Protein AF-A0A3D2H145-F1 (afdb_monomer_lite)

Secondary structure (DSSP, 8-state):
-----HHHHHHHHHHHHHHHTS-HHHHHHHHHHHHHHTTEEEESS-TTSPPPTT-PEEEESSHHHHHHH-SSS--EEEEHHHHHHHHHH-TTPEEEES--SS--EEEEHHHHHHHHHHHHHHH-

Foldseek 3Di:
DDPDDPVVVVVVVVVVVVLLPDDQVVLLLVQLLLCLVVQKKKWQDDLVDDADPQHAIEIHSDPVLCCQQPVPGDMDMDGNVSLLVVLVVQQQHWYFYRDNNPDTDTDGSVVSSVSNVVSNVVVD

Sequence (124 aa):
MSKQNPKEQSAYNNKFDGLMNAAPHKRYKSFAVTVADWESVWLDCDPNQPLPDEGVISVWPEEMFAAAVCTDKPFFKMDVRDFCDLLEAHPDATIRVFPNGKNWTDTAAEDLLEDVLEELDRVE

pLDDT: mean 88.23, std 11.45, range [34.78, 97.31]

Radius of gyration: 14.56 Å; chains: 1; bounding box: 29×33×45 Å

Structure (mmCIF, N/CA/C/O backbone):
data_AF-A0A3D2H145-F1
#
_entry.id   AF-A0A3D2H145-F1
#
loop_
_atom_site.group_PDB
_atom_site.id
_atom_site.type_symbol
_atom_site.label_atom_id
_atom_site.label_alt_id
_atom_site.label_comp_id
_atom_site.label_asym_id
_atom_site.label_entity_id
_atom_site.label_seq_id
_atom_site.pdbx_PDB_ins_code
_atom_site.Cartn_x
_atom_site.Cartn_y
_atom_site.Cartn_z
_atom_site.occupancy
_atom_site.B_iso_or_equiv
_atom_site.auth_seq_id
_atom_site.auth_comp_id
_atom_site.auth_asym_id
_atom_site.auth_atom_id
_atom_site.pdbx_PDB_model_num
ATOM 1 N N . MET A 1 1 ? -11.912 -15.959 -25.821 1.00 34.78 1 MET A N 1
ATOM 2 C CA . MET A 1 1 ? -10.526 -15.471 -25.659 1.00 34.78 1 MET A CA 1
ATOM 3 C C . MET A 1 1 ? -10.381 -14.204 -26.485 1.00 34.78 1 MET A C 1
ATOM 5 O O . MET A 1 1 ? -10.225 -14.290 -27.699 1.00 34.78 1 MET A O 1
ATOM 9 N N . SER A 1 2 ? -10.552 -13.041 -25.858 1.00 45.97 2 SER A N 1
ATOM 10 C CA . SER A 1 2 ? -10.351 -11.750 -26.521 1.00 45.97 2 SER A CA 1
ATOM 11 C C . SER A 1 2 ? -8.872 -11.615 -26.870 1.00 45.97 2 SER A C 1
ATOM 13 O O . SER A 1 2 ? -8.021 -11.700 -25.990 1.00 45.97 2 SER A O 1
ATOM 15 N N . LYS A 1 3 ? -8.555 -11.473 -28.159 1.00 51.50 3 LYS A N 1
ATOM 16 C CA . LYS A 1 3 ? -7.196 -11.168 -28.611 1.00 51.50 3 LYS A CA 1
ATOM 17 C C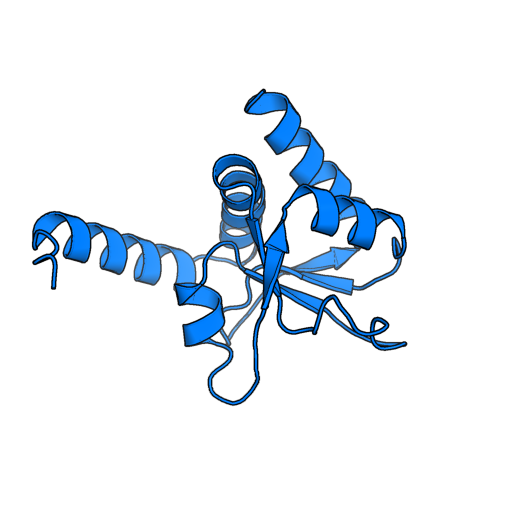 . LYS A 1 3 ? -6.897 -9.730 -28.174 1.00 51.50 3 LYS A C 1
ATOM 19 O O . LYS A 1 3 ? -7.412 -8.809 -28.798 1.00 51.50 3 LYS A O 1
ATOM 24 N N . GLN A 1 4 ? -6.154 -9.540 -27.082 1.00 57.59 4 GLN A N 1
ATOM 25 C CA . GLN A 1 4 ? -5.676 -8.212 -26.677 1.00 57.59 4 GLN A CA 1
ATOM 26 C C . GLN A 1 4 ? -4.850 -7.604 -27.820 1.00 57.59 4 GLN A C 1
ATOM 28 O O . GLN A 1 4 ? -4.082 -8.315 -28.478 1.00 57.59 4 GLN A O 1
ATOM 33 N N . ASN A 1 5 ? -5.034 -6.311 -28.113 1.00 71.00 5 ASN A N 1
ATOM 34 C CA . ASN A 1 5 ? -4.300 -5.683 -29.207 1.00 71.00 5 ASN A CA 1
ATOM 35 C C . ASN A 1 5 ? -2.800 -5.619 -28.859 1.00 71.00 5 ASN A C 1
ATOM 37 O O . ASN A 1 5 ? -2.444 -5.197 -27.757 1.00 71.00 5 ASN A O 1
ATOM 41 N N . PRO A 1 6 ? -1.890 -5.927 -29.803 1.00 70.62 6 PRO A N 1
ATOM 42 C CA . PRO A 1 6 ? -0.444 -5.936 -29.549 1.00 70.62 6 PRO A CA 1
ATOM 43 C C . PRO A 1 6 ? 0.119 -4.615 -29.002 1.00 70.62 6 PRO A C 1
ATOM 45 O O . PRO A 1 6 ? 1.099 -4.609 -28.261 1.00 70.62 6 PRO A O 1
ATOM 48 N N . LYS A 1 7 ? -0.503 -3.481 -29.356 1.00 69.06 7 LYS A N 1
ATOM 49 C CA . LYS A 1 7 ? -0.097 -2.151 -28.880 1.00 69.06 7 LYS A CA 1
ATOM 50 C C . LYS A 1 7 ? -0.419 -1.946 -27.400 1.00 69.06 7 LYS A C 1
ATOM 52 O O . LYS A 1 7 ? 0.438 -1.453 -26.673 1.00 69.06 7 LYS A O 1
ATOM 57 N N . GLU A 1 8 ? -1.603 -2.371 -26.962 1.00 68.94 8 GLU A N 1
ATOM 58 C CA . GLU A 1 8 ? -2.041 -2.292 -25.561 1.00 68.94 8 GLU A CA 1
ATOM 59 C C . GLU A 1 8 ? -1.158 -3.176 -24.677 1.00 68.94 8 GLU A C 1
ATOM 61 O O . GLU A 1 8 ? -0.678 -2.728 -23.642 1.00 68.94 8 GLU A O 1
ATOM 66 N N . GLN A 1 9 ? -0.826 -4.381 -25.150 1.00 70.69 9 GLN A N 1
ATOM 67 C CA . GLN A 1 9 ? 0.087 -5.285 -24.450 1.00 70.69 9 GLN A CA 1
ATOM 68 C C . GLN A 1 9 ? 1.505 -4.704 -24.323 1.00 70.69 9 GLN A C 1
ATOM 70 O O . GLN A 1 9 ? 2.123 -4.805 -23.268 1.00 70.69 9 GLN A O 1
ATOM 75 N N . SER A 1 10 ? 2.022 -4.052 -25.373 1.00 72.81 10 SER A N 1
ATOM 76 C CA . SER A 1 10 ? 3.340 -3.402 -25.309 1.00 72.81 10 SER A CA 1
ATOM 77 C C . SER A 1 10 ? 3.369 -2.224 -24.331 1.00 72.81 10 SER A C 1
ATOM 79 O O . SER A 1 10 ? 4.331 -2.075 -23.583 1.00 72.81 10 SER A O 1
ATOM 81 N N . ALA A 1 11 ? 2.308 -1.411 -24.294 1.00 72.31 11 ALA A N 1
ATOM 82 C CA . ALA A 1 11 ? 2.196 -0.291 -23.366 1.00 72.31 11 ALA A CA 1
ATOM 83 C C . ALA A 1 11 ? 2.101 -0.784 -21.916 1.00 72.31 11 ALA A C 1
ATOM 85 O O . ALA A 1 11 ? 2.756 -0.230 -21.035 1.00 72.31 11 ALA A O 1
ATOM 86 N N . TYR A 1 12 ? 1.352 -1.865 -21.697 1.00 74.88 12 TYR A N 1
ATOM 87 C CA . TYR A 1 12 ? 1.219 -2.527 -20.405 1.00 74.88 12 TYR A CA 1
ATOM 88 C C . TYR A 1 12 ? 2.559 -3.082 -19.900 1.00 74.88 12 TYR A C 1
ATOM 90 O O . TYR A 1 12 ? 2.963 -2.791 -18.776 1.00 74.88 12 TYR A O 1
ATOM 98 N N . ASN A 1 13 ? 3.314 -3.773 -20.760 1.00 78.56 13 ASN A N 1
ATOM 99 C CA . ASN A 1 13 ? 4.647 -4.278 -20.418 1.00 78.56 13 ASN A CA 1
ATOM 100 C C . ASN A 1 13 ? 5.643 -3.139 -20.137 1.00 78.56 13 ASN A C 1
ATOM 102 O O . ASN A 1 13 ? 6.387 -3.196 -19.163 1.00 78.56 13 ASN A O 1
ATOM 106 N N . ASN A 1 14 ? 5.615 -2.064 -20.932 1.00 85.06 14 ASN A N 1
ATOM 107 C CA . ASN A 1 14 ? 6.478 -0.901 -20.713 1.00 85.06 14 ASN A CA 1
ATOM 108 C C . ASN A 1 14 ? 6.165 -0.186 -19.388 1.00 85.06 14 ASN A C 1
ATOM 110 O O . ASN A 1 14 ? 7.086 0.257 -18.701 1.00 85.06 14 ASN A O 1
ATOM 114 N N . LYS A 1 15 ? 4.879 -0.070 -19.016 1.00 84.50 15 LYS A N 1
ATOM 115 C CA . LYS A 1 15 ? 4.459 0.476 -17.715 1.00 84.50 15 LYS A CA 1
ATOM 116 C C . LYS A 1 15 ? 4.975 -0.401 -16.579 1.00 84.50 15 LYS A C 1
ATOM 118 O O . LYS A 1 15 ? 5.549 0.127 -15.627 1.00 84.50 15 LYS A O 1
ATOM 123 N N . PHE A 1 16 ? 4.803 -1.716 -16.697 1.00 88.06 16 PHE A N 1
ATOM 124 C CA . PHE A 1 16 ? 5.271 -2.667 -15.697 1.00 88.06 16 PHE A CA 1
ATOM 125 C C . PHE A 1 16 ? 6.778 -2.553 -15.468 1.00 88.06 16 PHE A C 1
ATOM 127 O O . PHE A 1 16 ? 7.207 -2.299 -14.343 1.00 88.06 16 PHE A O 1
ATOM 134 N N . ASP A 1 17 ? 7.574 -2.648 -16.535 1.00 88.19 17 ASP A N 1
ATOM 135 C CA . ASP A 1 17 ? 9.031 -2.542 -16.449 1.00 88.19 17 ASP A CA 1
ATOM 136 C C . ASP A 1 17 ? 9.462 -1.175 -15.907 1.00 88.19 17 ASP A C 1
ATOM 138 O O . ASP A 1 17 ? 10.368 -1.085 -15.073 1.00 88.19 17 ASP A O 1
ATOM 142 N N . GLY A 1 18 ? 8.797 -0.102 -16.342 1.00 90.56 18 GLY A N 1
ATOM 143 C CA . GLY A 1 18 ? 9.068 1.256 -15.881 1.00 90.56 18 GLY A CA 1
ATOM 144 C C . GLY A 1 18 ? 8.854 1.422 -14.376 1.00 90.56 18 GLY A C 1
ATOM 145 O O . GLY A 1 18 ? 9.727 1.956 -13.690 1.00 90.56 18 GLY A O 1
ATOM 146 N N . LEU A 1 19 ? 7.725 0.937 -13.850 1.00 90.50 19 LEU A N 1
ATOM 147 C CA . LEU A 1 19 ? 7.394 1.050 -12.429 1.00 90.50 19 LEU A CA 1
ATOM 148 C C . LEU A 1 19 ? 8.209 0.085 -11.564 1.00 90.50 19 LEU A C 1
ATOM 150 O O . LEU A 1 19 ? 8.741 0.510 -10.540 1.00 90.50 19 LEU A O 1
ATOM 154 N N . MET A 1 20 ? 8.408 -1.165 -11.991 1.00 90.88 20 MET A N 1
ATOM 155 C CA . MET A 1 20 ? 9.207 -2.144 -11.240 1.00 90.88 20 MET A CA 1
ATOM 156 C C . MET A 1 20 ? 10.670 -1.720 -11.077 1.00 90.88 20 MET A C 1
ATOM 158 O O . MET A 1 20 ? 11.298 -2.053 -10.069 1.00 90.88 20 MET A O 1
ATOM 162 N N . ASN A 1 21 ? 11.211 -0.949 -12.024 1.00 92.62 21 ASN A N 1
ATOM 163 C CA . ASN A 1 21 ? 12.570 -0.408 -11.951 1.00 92.62 21 ASN A CA 1
ATOM 164 C C . ASN A 1 21 ? 12.644 1.012 -11.361 1.00 92.62 21 ASN A C 1
ATOM 166 O O . ASN A 1 21 ? 13.741 1.549 -11.186 1.00 92.62 21 ASN A O 1
ATOM 170 N N . ALA A 1 22 ? 11.510 1.637 -11.034 1.00 93.94 22 ALA A N 1
ATOM 171 C CA . ALA A 1 22 ? 11.494 2.972 -10.459 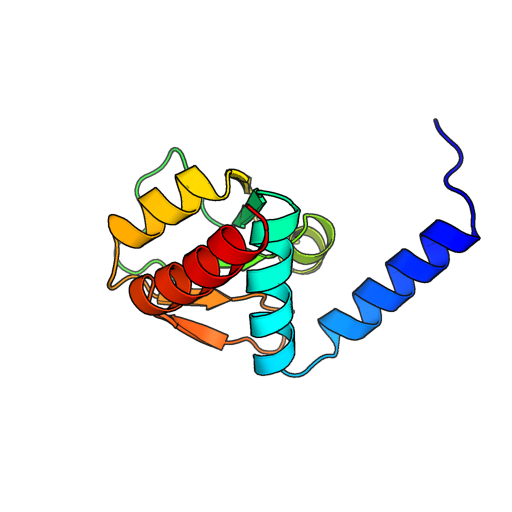1.00 93.94 22 ALA A CA 1
ATOM 172 C C . ALA A 1 22 ? 11.943 2.979 -8.986 1.00 93.94 22 ALA A C 1
ATOM 174 O O . ALA A 1 22 ? 11.771 2.021 -8.221 1.00 93.94 22 ALA A O 1
ATOM 175 N N . ALA A 1 23 ? 12.502 4.117 -8.567 1.00 94.44 23 ALA A N 1
ATOM 176 C CA . ALA A 1 23 ? 12.875 4.351 -7.176 1.00 94.44 23 ALA A CA 1
ATOM 177 C C . ALA A 1 23 ? 11.651 4.216 -6.238 1.00 94.44 23 ALA A C 1
ATOM 179 O O . ALA A 1 23 ? 10.549 4.585 -6.653 1.00 94.44 23 ALA A O 1
ATOM 180 N N . PRO A 1 24 ? 11.826 3.751 -4.983 1.00 94.31 24 PRO A N 1
ATOM 181 C CA . PRO A 1 24 ? 10.719 3.519 -4.046 1.00 94.31 24 PRO A CA 1
ATOM 182 C C . PRO A 1 24 ? 9.740 4.692 -3.917 1.00 94.31 24 PRO A C 1
ATOM 184 O O . PRO A 1 24 ? 8.546 4.509 -4.105 1.00 94.31 24 PRO A O 1
ATOM 187 N N . HIS A 1 25 ? 10.239 5.921 -3.755 1.00 92.88 25 HIS A N 1
ATOM 188 C CA . HIS A 1 25 ? 9.393 7.119 -3.657 1.00 92.88 25 HIS A CA 1
ATOM 189 C C . HIS A 1 25 ? 8.526 7.382 -4.905 1.00 92.88 25 HIS A C 1
ATOM 191 O O . HIS A 1 25 ? 7.448 7.956 -4.796 1.00 92.88 25 HIS A O 1
ATOM 197 N N . LYS A 1 26 ? 8.977 6.987 -6.106 1.00 94.56 26 LYS A N 1
ATOM 198 C CA . LYS A 1 26 ? 8.172 7.126 -7.332 1.00 94.56 26 LYS A CA 1
ATOM 199 C C . LYS A 1 26 ? 7.072 6.076 -7.386 1.00 94.56 26 LYS A C 1
ATOM 201 O O . LYS A 1 26 ? 5.961 6.395 -7.792 1.00 94.56 26 LYS A O 1
ATOM 206 N N . ARG A 1 27 ? 7.385 4.844 -6.974 1.00 95.31 27 ARG A N 1
ATOM 207 C CA . ARG A 1 27 ? 6.391 3.774 -6.844 1.00 95.31 27 ARG A CA 1
ATOM 208 C C . ARG A 1 27 ? 5.349 4.114 -5.791 1.00 95.31 27 ARG A C 1
ATOM 210 O O . ARG A 1 27 ? 4.179 3.955 -6.081 1.00 95.31 27 ARG A O 1
ATOM 217 N N . TYR A 1 28 ? 5.757 4.661 -4.650 1.00 96.19 28 TYR A N 1
ATOM 218 C CA . TYR A 1 28 ? 4.846 5.148 -3.614 1.00 96.19 28 TYR A CA 1
ATOM 219 C C . TYR A 1 28 ? 3.824 6.149 -4.172 1.00 96.19 28 TYR A C 1
ATOM 221 O O . TYR A 1 28 ? 2.625 5.927 -4.088 1.00 96.19 28 TYR A O 1
ATOM 229 N N . LYS A 1 29 ? 4.289 7.205 -4.853 1.00 94.25 29 LYS A N 1
ATOM 230 C CA . LYS A 1 29 ? 3.383 8.183 -5.479 1.00 94.25 29 LYS A CA 1
ATOM 231 C C . LYS A 1 29 ? 2.484 7.554 -6.539 1.00 94.25 29 LYS A C 1
ATOM 233 O O . LYS A 1 29 ? 1.303 7.858 -6.610 1.00 94.25 29 LYS A O 1
ATOM 238 N N . SER A 1 30 ? 3.045 6.665 -7.362 1.00 94.75 30 SER A N 1
ATOM 239 C CA . SER A 1 30 ? 2.258 5.922 -8.347 1.00 94.75 30 SER A CA 1
ATOM 240 C C . SER A 1 30 ? 1.205 5.043 -7.682 1.00 94.75 30 SER A C 1
ATOM 242 O O . SER A 1 30 ? 0.145 4.868 -8.266 1.00 94.75 30 SER A O 1
ATOM 244 N N . PHE A 1 31 ? 1.497 4.476 -6.512 1.00 96.44 31 PHE A N 1
ATOM 245 C CA . PHE A 1 31 ? 0.567 3.653 -5.757 1.00 96.44 31 PHE A CA 1
ATOM 246 C C . PHE A 1 31 ? -0.642 4.477 -5.322 1.00 96.44 31 PHE A C 1
ATOM 248 O O . PHE A 1 31 ? -1.731 4.135 -5.761 1.00 96.44 31 PHE A O 1
ATOM 255 N N . ALA A 1 32 ? -0.444 5.57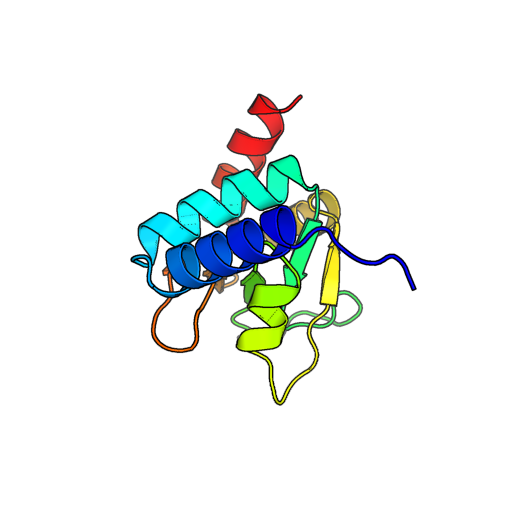1 -4.574 1.00 94.75 32 ALA A N 1
ATOM 256 C CA . ALA A 1 32 ? -1.538 6.390 -4.032 1.00 94.75 32 ALA A CA 1
ATOM 257 C C . ALA A 1 32 ? -2.514 6.858 -5.126 1.00 94.75 32 ALA A C 1
ATOM 259 O O . ALA A 1 32 ? -3.712 6.617 -5.036 1.00 94.75 32 ALA A O 1
ATOM 260 N N . VAL A 1 33 ? -1.979 7.395 -6.229 1.00 94.50 33 VAL A N 1
ATOM 261 C CA . VAL A 1 33 ? -2.789 7.818 -7.385 1.00 94.50 33 VAL A CA 1
ATOM 262 C C . VAL A 1 33 ? -3.542 6.640 -8.009 1.00 94.50 33 VAL A C 1
ATOM 264 O O . VAL A 1 33 ? -4.725 6.738 -8.310 1.00 94.50 33 VAL A O 1
ATOM 267 N N . THR A 1 34 ? -2.871 5.500 -8.204 1.00 94.25 34 THR A N 1
ATOM 268 C CA . THR A 1 34 ? -3.495 4.356 -8.887 1.00 94.25 34 THR A CA 1
ATOM 269 C C . THR A 1 34 ? -4.569 3.702 -8.016 1.00 94.25 34 THR A C 1
ATOM 271 O O . THR A 1 34 ? -5.612 3.332 -8.535 1.00 94.25 34 THR A O 1
ATOM 274 N N . VAL A 1 35 ? -4.369 3.547 -6.706 1.00 94.69 35 VAL A N 1
ATOM 275 C CA . VAL A 1 35 ? -5.406 2.926 -5.860 1.00 94.69 35 VAL A CA 1
ATOM 276 C C . VAL A 1 35 ? -6.651 3.801 -5.740 1.00 94.69 35 VAL A C 1
ATOM 278 O O . VAL A 1 35 ? -7.747 3.251 -5.678 1.00 94.69 35 VAL A O 1
ATOM 281 N N . ALA A 1 36 ? -6.492 5.129 -5.786 1.00 92.62 36 ALA A N 1
ATOM 282 C CA . ALA A 1 36 ? -7.606 6.068 -5.864 1.00 92.62 36 ALA A CA 1
ATOM 283 C C . ALA A 1 36 ? -8.349 5.948 -7.208 1.00 92.62 36 ALA A C 1
ATOM 285 O O . ALA A 1 36 ? -9.551 5.708 -7.218 1.00 92.62 36 ALA A O 1
ATOM 286 N N . ASP A 1 37 ? -7.632 6.000 -8.338 1.00 93.12 37 ASP A N 1
ATOM 287 C CA . ASP A 1 37 ? -8.223 5.898 -9.686 1.00 93.12 37 ASP A CA 1
ATOM 288 C C . ASP A 1 37 ? -8.969 4.572 -9.933 1.00 93.12 37 ASP A C 1
ATOM 290 O O . ASP A 1 37 ? -9.959 4.523 -10.664 1.00 93.12 37 ASP A O 1
ATOM 294 N N . TRP A 1 38 ? -8.443 3.467 -9.397 1.00 92.38 38 TRP A N 1
ATOM 295 C CA . TRP A 1 38 ? -8.964 2.114 -9.632 1.00 92.38 38 TRP A CA 1
ATOM 296 C C . TRP A 1 38 ? -9.860 1.601 -8.508 1.00 92.38 38 TRP A C 1
ATOM 298 O O . TRP A 1 38 ? -10.332 0.461 -8.593 1.00 92.38 38 TRP A O 1
ATOM 308 N N . GLU A 1 39 ? -10.020 2.395 -7.450 1.00 94.62 39 GLU A N 1
ATOM 309 C CA . GLU A 1 39 ? -10.768 2.078 -6.232 1.00 94.62 39 GLU A CA 1
ATOM 310 C C . GLU A 1 39 ? -10.441 0.687 -5.662 1.00 94.62 39 GLU A C 1
ATOM 312 O O . GLU A 1 39 ? -11.284 -0.014 -5.105 1.00 94.62 39 GLU A O 1
ATOM 317 N N . SER A 1 40 ? -9.202 0.227 -5.842 1.00 95.44 40 SER A N 1
ATOM 318 C CA . SER A 1 40 ? -8.800 -1.096 -5.382 1.00 95.44 40 SER A CA 1
ATOM 319 C C . SER A 1 40 ? -7.317 -1.211 -5.094 1.00 95.44 40 SER A C 1
ATOM 321 O O . SER A 1 40 ? -6.473 -0.587 -5.734 1.00 95.44 40 SER A O 1
ATOM 323 N N . VAL A 1 41 ? -7.014 -2.076 -4.132 1.00 96.88 41 VAL A N 1
ATOM 324 C CA . VAL A 1 41 ? -5.665 -2.379 -3.672 1.00 96.88 41 VAL A CA 1
ATOM 325 C C . VAL A 1 41 ? -5.454 -3.888 -3.634 1.00 96.88 41 VAL A C 1
ATOM 327 O O . VAL A 1 41 ? -6.388 -4.673 -3.447 1.00 96.88 41 VAL A O 1
ATOM 330 N N . TRP A 1 42 ? -4.207 -4.303 -3.821 1.00 96.81 42 TRP A N 1
ATOM 331 C CA . TRP A 1 42 ? -3.776 -5.685 -3.660 1.00 96.81 42 TRP A CA 1
ATOM 332 C C . TRP A 1 42 ? -2.858 -5.802 -2.454 1.00 96.81 42 TRP A C 1
ATOM 334 O O . TRP A 1 42 ? -1.938 -5.003 -2.319 1.00 96.81 42 TRP A O 1
ATOM 344 N N . LEU A 1 43 ? -3.078 -6.795 -1.600 1.00 94.38 43 LEU A N 1
ATOM 345 C CA . LEU A 1 43 ? -2.372 -6.972 -0.331 1.00 94.38 43 LEU A CA 1
ATOM 346 C C . LEU A 1 43 ? -1.935 -8.427 -0.131 1.00 94.38 43 LEU A C 1
ATOM 348 O O . LEU A 1 43 ? -2.543 -9.346 -0.678 1.00 94.38 43 LEU A O 1
ATOM 352 N N . ASP A 1 44 ? -0.874 -8.649 0.644 1.00 92.00 44 ASP A N 1
ATOM 353 C CA . ASP A 1 44 ? -0.350 -9.990 0.951 1.00 92.00 44 ASP A CA 1
ATOM 354 C C . ASP A 1 44 ? -0.903 -10.615 2.243 1.00 92.00 44 ASP A C 1
ATOM 356 O O . ASP A 1 44 ? -0.437 -11.685 2.647 1.00 92.00 44 ASP A O 1
ATOM 360 N N . CYS A 1 45 ? -1.900 -9.988 2.870 1.00 88.12 45 CYS A N 1
ATOM 361 C CA . CYS A 1 45 ? -2.646 -10.551 3.993 1.00 88.12 45 CYS A CA 1
ATOM 362 C C . CYS A 1 45 ? -4.106 -10.835 3.613 1.00 88.12 45 CYS A C 1
ATOM 364 O O . CYS A 1 45 ? -4.674 -10.175 2.747 1.00 88.12 45 CYS A O 1
ATOM 366 N N . ASP A 1 46 ? -4.711 -11.847 4.240 1.00 85.25 46 ASP A N 1
ATOM 367 C CA . ASP A 1 46 ? -6.130 -12.150 4.031 1.00 85.25 46 ASP A CA 1
ATOM 368 C C . ASP A 1 46 ? -6.977 -11.101 4.768 1.00 85.25 46 ASP A C 1
ATOM 370 O O . ASP A 1 46 ? -6.889 -11.025 5.995 1.00 85.25 46 ASP A O 1
ATOM 374 N N . PRO A 1 47 ? -7.806 -10.311 4.064 1.00 77.50 47 PRO A N 1
ATOM 375 C CA . PRO A 1 47 ? -8.624 -9.274 4.689 1.00 77.50 47 PRO A CA 1
ATOM 376 C C . PRO A 1 47 ? -9.718 -9.827 5.615 1.00 77.50 47 PRO A C 1
ATOM 378 O O . PRO A 1 47 ? -10.282 -9.089 6.414 1.00 77.50 47 PRO A O 1
ATOM 381 N N . ASN A 1 48 ? -10.026 -11.126 5.534 1.00 80.12 48 ASN A N 1
ATOM 382 C CA . ASN A 1 48 ? -11.006 -11.788 6.401 1.00 80.12 48 ASN A CA 1
ATOM 383 C C . ASN A 1 48 ? -10.374 -12.375 7.669 1.00 80.12 48 ASN A C 1
ATOM 385 O O . ASN A 1 48 ? -11.045 -13.081 8.430 1.00 80.12 48 ASN A O 1
ATOM 389 N N . GLN A 1 49 ? -9.073 -12.177 7.868 1.00 80.06 49 GLN A N 1
ATOM 390 C CA . GLN A 1 49 ? -8.345 -12.638 9.039 1.00 80.06 49 GLN A CA 1
ATOM 391 C C . GLN A 1 49 ? -7.842 -11.433 9.840 1.00 80.06 49 GLN A C 1
ATOM 393 O O . GLN A 1 49 ? -7.594 -10.374 9.264 1.00 80.06 49 GLN A O 1
ATOM 398 N N . PRO A 1 50 ? -7.679 -11.573 11.167 1.00 77.12 50 PRO A N 1
ATOM 399 C CA . PRO A 1 50 ? -7.012 -10.553 11.961 1.00 77.12 50 PRO A CA 1
ATOM 400 C C . PRO A 1 50 ? -5.6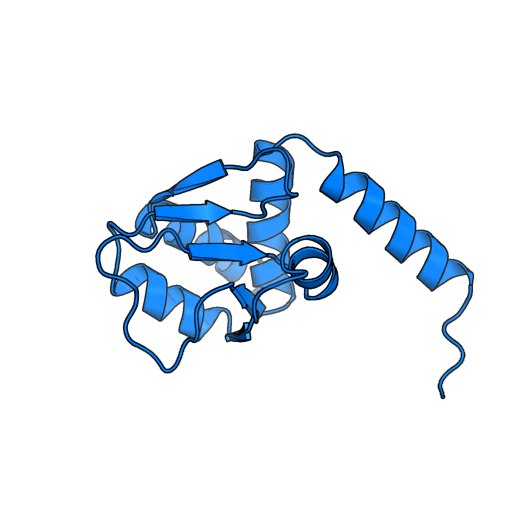36 -10.244 11.372 1.00 77.12 50 PRO A C 1
ATOM 402 O O . PRO A 1 50 ? -4.920 -11.163 10.955 1.00 77.12 50 PRO A O 1
ATOM 405 N N . LEU A 1 51 ? -5.263 -8.964 11.365 1.00 74.69 51 LEU A N 1
ATOM 406 C CA . LEU A 1 51 ? -3.910 -8.580 10.991 1.00 74.69 51 LEU A CA 1
ATOM 407 C C . LEU A 1 51 ? -2.893 -9.266 11.914 1.00 74.69 51 LEU A C 1
ATOM 409 O O . LEU A 1 51 ? -3.188 -9.501 13.089 1.00 74.69 51 LEU A O 1
ATOM 413 N N . PRO A 1 52 ? -1.696 -9.606 11.411 1.00 69.00 52 PRO A N 1
ATOM 414 C CA . PRO A 1 52 ? -0.665 -10.165 12.270 1.00 69.00 52 PRO A CA 1
ATOM 415 C C . PRO A 1 52 ? -0.240 -9.121 13.316 1.00 69.00 52 PRO A C 1
ATOM 417 O O . PRO A 1 52 ? -0.066 -7.957 12.969 1.00 69.00 52 PRO A O 1
ATOM 420 N N . ASP A 1 53 ? -0.008 -9.539 14.566 1.00 60.59 53 ASP A N 1
ATOM 421 C CA . ASP A 1 53 ? 0.347 -8.638 15.685 1.00 60.59 53 ASP A CA 1
ATOM 422 C C . ASP A 1 53 ? 1.617 -7.789 15.426 1.00 60.59 53 ASP A C 1
ATOM 424 O O . ASP A 1 53 ? 1.763 -6.700 15.970 1.00 60.59 53 ASP A O 1
ATOM 428 N N . GLU A 1 54 ? 2.526 -8.265 14.566 1.00 61.09 54 GLU A N 1
ATOM 429 C CA . GLU A 1 54 ? 3.727 -7.549 14.083 1.00 61.09 54 GLU A CA 1
ATOM 430 C C . GLU A 1 54 ? 3.730 -7.416 12.543 1.00 61.09 54 GLU A C 1
ATOM 432 O O . GLU A 1 54 ? 4.771 -7.328 11.886 1.00 61.09 54 GLU A O 1
ATOM 437 N N . GLY A 1 55 ? 2.549 -7.511 11.936 1.00 65.25 55 GLY A N 1
ATOM 438 C CA . GLY A 1 55 ? 2.372 -7.747 10.514 1.00 65.25 55 GLY A CA 1
ATOM 439 C C . GLY A 1 55 ? 2.668 -6.532 9.662 1.00 65.25 55 GLY A C 1
ATOM 440 O O . GLY A 1 55 ? 1.806 -5.684 9.478 1.00 65.25 55 GLY A O 1
ATOM 441 N N . VAL A 1 56 ? 3.856 -6.488 9.064 1.00 87.06 56 VAL A N 1
ATOM 442 C CA . VAL A 1 56 ? 4.096 -5.606 7.919 1.00 87.06 56 VAL A CA 1
ATOM 443 C C . VAL A 1 56 ? 3.197 -6.059 6.769 1.00 87.06 56 VAL A C 1
ATOM 445 O O . VAL A 1 56 ? 3.366 -7.172 6.268 1.00 87.06 56 VAL A O 1
ATOM 448 N N . ILE A 1 57 ? 2.275 -5.200 6.338 1.00 90.94 57 ILE A N 1
ATOM 449 C CA . ILE A 1 57 ? 1.378 -5.480 5.210 1.00 90.94 57 ILE A CA 1
ATOM 450 C C . ILE A 1 57 ? 2.033 -4.954 3.943 1.00 90.94 57 ILE A C 1
ATOM 452 O O . ILE A 1 57 ? 2.359 -3.772 3.861 1.00 90.94 57 ILE A O 1
ATOM 456 N N . SER A 1 58 ? 2.222 -5.804 2.939 1.00 94.81 58 SER A N 1
ATOM 457 C CA . SER A 1 58 ? 2.681 -5.348 1.628 1.00 94.81 58 SER A CA 1
ATOM 458 C C . SER A 1 58 ? 1.496 -5.045 0.733 1.00 94.81 58 SER A C 1
ATOM 460 O O . SER A 1 58 ? 0.602 -5.877 0.598 1.00 94.81 58 SER A O 1
ATOM 462 N N . VAL A 1 59 ? 1.526 -3.884 0.081 1.00 96.25 59 VAL A N 1
ATOM 463 C CA . VAL A 1 59 ? 0.442 -3.426 -0.795 1.00 96.25 59 VAL A CA 1
ATOM 464 C C . VAL A 1 59 ? 0.936 -3.108 -2.202 1.00 96.25 59 VAL A C 1
ATOM 466 O O . VAL A 1 59 ? 2.050 -2.618 -2.391 1.00 96.25 59 VAL A O 1
ATOM 469 N N . TRP A 1 60 ? 0.103 -3.364 -3.206 1.00 97.31 60 TRP A N 1
ATOM 470 C CA . TRP A 1 60 ? 0.356 -3.085 -4.618 1.00 97.31 60 TRP A CA 1
ATOM 471 C C . TRP A 1 60 ? -0.864 -2.433 -5.265 1.00 97.31 60 TRP A C 1
ATOM 473 O O . TRP A 1 60 ? -1.994 -2.723 -4.874 1.00 97.31 60 TRP A O 1
ATOM 483 N N . PRO A 1 61 ? -0.654 -1.591 -6.290 1.00 95.94 61 PRO A N 1
ATOM 484 C CA . PRO A 1 61 ? -1.765 -0.900 -6.930 1.00 95.94 61 PRO A CA 1
ATOM 485 C C . PRO A 1 61 ? -2.523 -1.787 -7.928 1.00 95.94 61 PRO A C 1
ATOM 487 O O . PRO A 1 61 ? -3.673 -1.521 -8.244 1.00 95.94 61 PRO A O 1
ATOM 490 N N . GLU A 1 62 ? -1.891 -2.845 -8.449 1.00 94.94 62 GLU A N 1
ATOM 491 C CA . GLU A 1 62 ? -2.482 -3.730 -9.460 1.00 94.94 62 GLU A CA 1
ATOM 492 C C . GLU A 1 62 ? -2.022 -5.183 -9.269 1.00 94.94 62 GLU A C 1
ATOM 494 O O . GLU A 1 62 ? -0.909 -5.444 -8.797 1.00 94.94 62 GLU A O 1
ATOM 499 N N . GLU A 1 63 ? -2.853 -6.123 -9.733 1.00 94.25 63 GLU A N 1
ATOM 500 C CA . GLU A 1 63 ? -2.656 -7.574 -9.609 1.00 94.25 63 GLU A CA 1
ATOM 501 C C . GLU A 1 63 ? -1.298 -8.023 -10.140 1.00 94.25 63 GLU A C 1
ATOM 503 O O . GLU A 1 63 ? -0.593 -8.801 -9.506 1.00 94.25 63 GLU A O 1
ATOM 508 N N . MET A 1 64 ? -0.906 -7.503 -11.307 1.00 92.50 64 MET A N 1
ATOM 509 C CA . MET A 1 64 ? 0.313 -7.930 -11.990 1.00 92.50 64 MET A CA 1
ATOM 510 C C . MET A 1 64 ? 1.574 -7.703 -11.148 1.00 92.50 64 MET A C 1
ATOM 512 O O . MET A 1 64 ? 2.532 -8.467 -11.254 1.00 92.50 64 MET A O 1
ATOM 516 N N . PHE A 1 65 ? 1.587 -6.653 -10.319 1.00 94.50 65 PHE A N 1
ATOM 517 C CA . PHE A 1 65 ? 2.730 -6.332 -9.473 1.00 94.50 65 PHE A CA 1
ATOM 518 C C . PHE A 1 65 ? 2.775 -7.247 -8.254 1.00 94.50 65 PHE A C 1
ATOM 520 O O . PHE A 1 65 ? 3.842 -7.771 -7.936 1.00 94.50 65 PHE A O 1
ATOM 527 N N . ALA A 1 66 ? 1.619 -7.493 -7.631 1.00 94.56 66 ALA A N 1
ATOM 528 C CA . ALA A 1 66 ? 1.501 -8.465 -6.552 1.00 94.56 66 ALA A CA 1
ATOM 529 C C . ALA A 1 66 ? 1.908 -9.863 -7.040 1.00 94.56 66 ALA A C 1
ATOM 531 O O . ALA A 1 66 ? 2.774 -10.486 -6.435 1.00 94.56 66 ALA A O 1
ATOM 532 N N . ALA A 1 67 ? 1.393 -10.308 -8.189 1.00 93.12 67 ALA A N 1
ATOM 533 C CA . ALA A 1 67 ? 1.704 -11.606 -8.787 1.00 93.12 67 ALA A CA 1
ATOM 534 C C . ALA A 1 67 ? 3.192 -11.776 -9.143 1.00 93.12 67 ALA A C 1
ATOM 536 O O . ALA A 1 67 ? 3.731 -12.877 -9.047 1.00 93.12 67 ALA A O 1
ATOM 537 N N . ALA A 1 68 ? 3.874 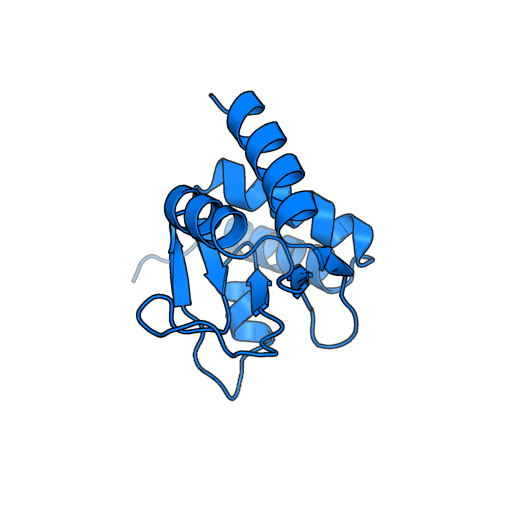-10.697 -9.536 1.00 91.94 68 ALA A N 1
ATOM 538 C CA . ALA A 1 68 ? 5.301 -10.737 -9.853 1.00 91.94 68 ALA A CA 1
ATOM 539 C C . ALA A 1 68 ? 6.202 -10.900 -8.616 1.00 91.94 68 ALA A C 1
ATOM 541 O O . ALA A 1 68 ? 7.341 -11.345 -8.750 1.00 91.94 68 ALA A O 1
ATOM 542 N N . VAL A 1 69 ? 5.720 -10.516 -7.430 1.00 92.38 69 VAL A N 1
ATOM 543 C CA . VAL A 1 69 ? 6.499 -10.529 -6.180 1.00 92.38 69 VAL A CA 1
ATOM 544 C C . VAL A 1 69 ? 6.063 -11.667 -5.255 1.00 92.38 69 VAL A C 1
ATOM 546 O O . VAL A 1 69 ? 6.902 -12.311 -4.629 1.00 92.38 69 VAL A O 1
ATOM 549 N N . CYS A 1 70 ? 4.765 -11.946 -5.183 1.00 91.19 70 CYS A N 1
ATOM 550 C CA . CYS A 1 70 ? 4.162 -12.991 -4.362 1.00 91.19 70 CYS A CA 1
ATOM 551 C C . CYS A 1 70 ? 4.089 -14.323 -5.122 1.00 91.19 70 CYS A C 1
ATOM 553 O O . CYS A 1 70 ? 3.008 -14.859 -5.344 1.00 91.19 70 CYS A O 1
ATOM 555 N N . THR A 1 71 ? 5.234 -14.875 -5.532 1.00 89.06 71 THR A N 1
ATOM 556 C CA . THR A 1 71 ? 5.261 -16.155 -6.268 1.00 89.06 71 THR A CA 1
ATOM 557 C C . THR A 1 71 ? 4.892 -17.356 -5.396 1.00 89.06 71 THR A C 1
ATOM 559 O O . THR A 1 71 ? 4.358 -18.340 -5.902 1.00 89.06 71 THR A O 1
ATOM 562 N N . ASP A 1 72 ? 5.157 -17.257 -4.090 1.00 88.56 72 ASP A N 1
ATOM 563 C CA . ASP A 1 72 ? 5.098 -18.386 -3.150 1.00 88.56 72 ASP A CA 1
ATOM 564 C C . ASP A 1 72 ? 4.026 -18.206 -2.061 1.00 88.56 72 ASP A C 1
ATOM 566 O O . ASP A 1 72 ? 3.917 -19.024 -1.146 1.00 88.56 72 ASP A O 1
ATOM 570 N N . LYS A 1 73 ? 3.244 -17.123 -2.124 1.00 86.88 73 LYS A N 1
ATOM 571 C CA . LYS A 1 73 ? 2.220 -16.785 -1.128 1.00 86.88 73 LYS A CA 1
ATOM 572 C C . LYS A 1 73 ? 0.978 -16.181 -1.788 1.00 86.88 73 LYS A C 1
ATOM 574 O O . LYS A 1 73 ? 1.111 -15.562 -2.844 1.00 86.88 73 LYS A O 1
ATOM 579 N N . PRO A 1 74 ? -0.218 -16.352 -1.197 1.00 91.25 74 PRO A N 1
ATOM 580 C CA . PRO A 1 74 ? -1.424 -15.728 -1.722 1.00 91.25 74 PRO A CA 1
ATOM 581 C C . PRO A 1 74 ? -1.366 -14.204 -1.579 1.00 91.25 74 PRO A C 1
ATOM 583 O O . PRO A 1 74 ? -0.663 -13.663 -0.726 1.00 91.25 74 PRO A O 1
ATOM 586 N N . PHE A 1 75 ? -2.142 -13.534 -2.420 1.00 94.31 75 PHE A N 1
ATOM 587 C CA . PHE A 1 75 ? -2.414 -12.107 -2.359 1.00 94.31 75 PHE A CA 1
ATOM 588 C C . PHE A 1 75 ? -3.897 -11.887 -2.663 1.00 94.31 75 PHE A C 1
ATOM 590 O O . PHE A 1 75 ? -4.529 -12.695 -3.350 1.00 94.31 75 PHE A O 1
ATOM 597 N N . PHE A 1 76 ? -4.456 -10.810 -2.129 1.00 94.69 76 PHE A N 1
ATOM 598 C CA . PHE A 1 76 ? -5.892 -10.568 -2.087 1.00 94.69 76 PHE A CA 1
ATOM 599 C C . PHE A 1 76 ? -6.205 -9.182 -2.627 1.00 94.69 76 PHE A C 1
ATOM 601 O O . PHE A 1 76 ? -5.417 -8.254 -2.459 1.00 94.69 76 PHE A O 1
ATOM 608 N N . LYS A 1 77 ? -7.359 -9.055 -3.279 1.00 95.69 77 LYS A N 1
ATOM 609 C CA . LYS A 1 77 ? -7.910 -7.766 -3.690 1.00 95.69 77 LYS A CA 1
ATOM 610 C C . LYS A 1 77 ? -8.813 -7.233 -2.578 1.00 95.69 77 LYS A C 1
ATOM 612 O O . LYS A 1 77 ? -9.612 -7.996 -2.039 1.00 95.69 77 LYS A O 1
ATOM 617 N N . MET A 1 78 ? -8.724 -5.940 -2.306 1.00 95.12 78 MET A N 1
ATOM 618 C CA . MET A 1 78 ? -9.581 -5.204 -1.377 1.00 95.12 78 MET A CA 1
ATOM 619 C C . MET A 1 78 ? -10.035 -3.898 -2.032 1.00 95.12 78 MET A C 1
ATOM 621 O O . MET A 1 78 ? -9.335 -3.349 -2.890 1.00 95.12 78 MET A O 1
ATOM 625 N N . ASP A 1 79 ? -11.237 -3.454 -1.679 1.00 95.50 79 ASP A N 1
ATOM 626 C CA . ASP A 1 79 ? -11.761 -2.151 -2.083 1.00 95.50 79 ASP A CA 1
ATOM 627 C C . ASP A 1 79 ? -10.953 -1.030 -1.414 1.00 95.50 79 ASP A C 1
ATOM 629 O O . ASP A 1 79 ? -10.497 -1.191 -0.283 1.00 95.50 79 ASP A O 1
ATOM 633 N N . VAL A 1 80 ? -10.739 0.098 -2.095 1.00 95.19 80 VAL A N 1
ATOM 634 C CA . VAL A 1 80 ? -9.953 1.198 -1.510 1.00 95.19 80 VAL A CA 1
ATOM 635 C C . VAL A 1 80 ? -10.592 1.752 -0.231 1.00 95.19 80 VAL A C 1
ATOM 637 O O . VAL A 1 80 ? -9.866 2.156 0.670 1.00 95.19 80 VAL A O 1
ATOM 640 N N . ARG A 1 81 ? -11.927 1.729 -0.107 1.00 93.81 81 ARG A N 1
ATOM 641 C CA . ARG A 1 81 ? -12.633 2.210 1.090 1.00 93.81 81 ARG A CA 1
ATOM 642 C C . ARG A 1 81 ? -12.459 1.245 2.256 1.00 93.81 81 ARG A C 1
ATOM 644 O O . ARG A 1 81 ? -12.081 1.681 3.336 1.00 93.81 81 ARG A O 1
ATOM 651 N N . ASP A 1 82 ? -12.608 -0.056 2.006 1.00 94.12 82 ASP A N 1
ATOM 652 C CA . ASP A 1 82 ? -12.312 -1.094 3.006 1.00 94.12 82 ASP A CA 1
ATOM 653 C C . ASP A 1 82 ? -10.838 -1.035 3.449 1.00 94.12 82 ASP A C 1
ATOM 655 O O . ASP A 1 82 ? -10.505 -1.293 4.606 1.00 94.12 82 ASP A O 1
ATOM 659 N N . PHE A 1 83 ? -9.934 -0.687 2.528 1.00 94.50 83 PHE A N 1
ATOM 660 C CA . PHE A 1 83 ? -8.526 -0.475 2.844 1.00 94.50 83 PHE A CA 1
ATOM 661 C C . PHE A 1 83 ? -8.312 0.760 3.720 1.00 94.50 83 PHE A C 1
ATOM 663 O O . PHE A 1 83 ? -7.550 0.679 4.680 1.00 94.50 83 PHE A O 1
ATOM 670 N N . CYS A 1 84 ? -8.992 1.874 3.443 1.00 94.69 84 CYS A N 1
ATOM 671 C CA . CYS A 1 84 ? -8.964 3.047 4.314 1.00 94.69 84 CYS A CA 1
ATOM 672 C C . CYS A 1 84 ? -9.452 2.710 5.732 1.00 94.69 84 CYS A C 1
ATOM 674 O O . CYS A 1 84 ? -8.757 3.040 6.692 1.00 94.69 84 CYS A O 1
ATOM 676 N N . ASP A 1 85 ? -10.565 1.980 5.863 1.00 93.69 85 ASP A N 1
ATOM 677 C CA . ASP A 1 85 ? -11.084 1.517 7.158 1.00 93.69 85 ASP A CA 1
ATOM 678 C C . ASP A 1 85 ? -10.055 0.637 7.898 1.00 93.69 85 ASP A C 1
ATOM 680 O O . ASP A 1 85 ? -9.881 0.741 9.115 1.00 93.69 85 ASP A O 1
ATOM 684 N N . LEU A 1 86 ? -9.330 -0.218 7.166 1.00 91.50 86 LEU A N 1
ATOM 685 C CA . LEU A 1 86 ? -8.257 -1.049 7.717 1.00 91.50 86 LEU A CA 1
ATOM 686 C C . LEU A 1 86 ? -7.087 -0.206 8.238 1.00 91.50 86 LEU A C 1
ATOM 688 O O . LEU A 1 86 ? -6.577 -0.491 9.324 1.00 91.50 86 LEU A O 1
ATOM 692 N N . LEU A 1 87 ? -6.653 0.808 7.485 1.00 92.56 87 LEU A N 1
ATOM 693 C CA . LEU A 1 87 ? -5.577 1.705 7.912 1.00 92.56 87 LEU A CA 1
ATOM 694 C C . LEU A 1 87 ? -5.989 2.522 9.144 1.00 92.56 87 LEU A C 1
ATOM 696 O O . LEU A 1 87 ? -5.202 2.648 10.079 1.00 92.56 87 LEU A O 1
ATOM 700 N N . GLU A 1 88 ? -7.232 3.012 9.181 1.00 93.12 88 GLU A N 1
ATOM 701 C CA . GLU A 1 88 ? -7.780 3.768 10.313 1.00 93.12 88 GLU A CA 1
ATOM 702 C C . GLU A 1 88 ? -7.893 2.908 11.583 1.00 93.12 88 GLU A C 1
ATOM 704 O O . GLU A 1 88 ? -7.614 3.376 12.688 1.00 93.12 88 GLU A O 1
ATOM 709 N N . ALA A 1 89 ? -8.249 1.627 11.444 1.00 90.75 89 ALA A N 1
ATOM 710 C CA . ALA A 1 89 ? -8.323 0.692 12.567 1.00 90.75 89 ALA A CA 1
ATOM 711 C C . ALA A 1 89 ? -6.944 0.315 13.142 1.00 90.75 89 ALA A C 1
ATOM 713 O O . ALA A 1 89 ? -6.853 -0.119 14.296 1.00 90.75 89 ALA A O 1
ATOM 714 N N . HIS A 1 90 ? -5.877 0.467 12.353 1.00 89.31 90 HIS A N 1
ATOM 715 C CA . HIS A 1 90 ? -4.522 0.044 12.700 1.00 89.31 90 HIS A CA 1
ATOM 716 C C . HIS A 1 90 ? -3.474 1.117 12.355 1.00 89.31 90 HIS A C 1
ATOM 718 O O . HIS A 1 90 ? -2.551 0.827 11.595 1.00 89.31 90 HIS A O 1
ATOM 724 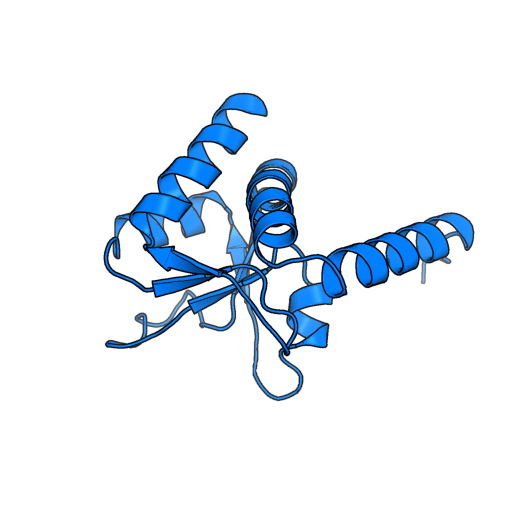N N . PRO A 1 91 ? -3.555 2.329 12.937 1.00 90.06 91 PRO A N 1
ATOM 725 C CA . PRO A 1 91 ? -2.733 3.478 12.535 1.00 90.06 91 PRO A CA 1
ATOM 726 C C . PRO A 1 91 ? -1.223 3.236 12.702 1.00 90.06 91 PRO A C 1
ATOM 728 O O . PRO A 1 91 ? -0.423 3.686 11.882 1.00 90.06 91 PRO A O 1
ATOM 731 N N . ASP A 1 92 ? -0.840 2.445 13.710 1.00 88.81 92 ASP A N 1
ATOM 732 C CA . ASP A 1 92 ? 0.552 2.081 14.001 1.00 88.81 92 ASP A CA 1
ATOM 733 C C . ASP A 1 92 ? 1.087 0.927 13.126 1.00 88.81 92 ASP A C 1
ATOM 735 O O . ASP A 1 92 ? 2.260 0.548 13.234 1.00 88.81 92 ASP A O 1
ATOM 739 N N . ALA A 1 93 ? 0.251 0.316 12.276 1.00 89.62 93 ALA A N 1
ATOM 740 C CA . ALA A 1 93 ? 0.695 -0.771 11.414 1.00 89.62 93 ALA A CA 1
ATOM 741 C C . ALA A 1 93 ? 1.709 -0.263 10.384 1.00 89.62 93 ALA A C 1
ATOM 743 O O . ALA A 1 93 ? 1.554 0.794 9.775 1.00 89.62 93 ALA A O 1
ATOM 744 N N . THR A 1 94 ? 2.760 -1.050 10.156 1.00 93.06 94 THR A N 1
ATOM 745 C CA . THR A 1 94 ? 3.739 -0.740 9.114 1.00 93.06 94 THR A CA 1
ATOM 746 C C . THR A 1 94 ? 3.232 -1.244 7.770 1.00 93.06 94 THR A C 1
ATOM 748 O O . THR A 1 94 ? 3.080 -2.450 7.563 1.00 93.06 94 THR A O 1
ATOM 751 N N . ILE A 1 95 ? 3.040 -0.327 6.828 1.00 94.62 95 ILE A N 1
ATOM 752 C CA . ILE A 1 95 ? 2.648 -0.648 5.462 1.00 94.62 95 ILE A CA 1
ATOM 753 C C . ILE A 1 95 ? 3.862 -0.566 4.548 1.00 94.62 95 ILE A C 1
ATOM 755 O O . ILE A 1 95 ? 4.512 0.470 4.407 1.00 94.62 95 ILE A O 1
ATOM 759 N N . ARG A 1 96 ? 4.151 -1.678 3.881 1.00 95.69 96 ARG A N 1
ATOM 760 C CA . ARG A 1 96 ? 5.167 -1.785 2.845 1.00 95.69 96 ARG A CA 1
ATOM 761 C C . ARG A 1 96 ? 4.553 -1.477 1.493 1.00 95.69 96 ARG A C 1
ATOM 763 O O . ARG A 1 96 ? 3.926 -2.325 0.856 1.00 95.69 96 ARG A O 1
ATOM 770 N N . VAL A 1 97 ? 4.787 -0.267 1.014 1.00 96.50 97 VAL A N 1
ATOM 771 C CA . VAL A 1 97 ? 4.160 0.221 -0.209 1.00 96.50 97 VAL A CA 1
ATOM 772 C C . VAL A 1 97 ? 4.942 -0.208 -1.443 1.00 96.50 97 VAL A C 1
ATOM 774 O O . VAL A 1 97 ? 6.130 0.091 -1.617 1.00 96.50 97 VAL A O 1
ATOM 777 N N . PHE A 1 98 ? 4.221 -0.899 -2.323 1.00 95.62 98 PHE A N 1
ATOM 778 C CA . PHE A 1 98 ? 4.602 -1.303 -3.668 1.00 95.62 98 PHE A CA 1
ATOM 779 C C . PHE A 1 98 ? 5.997 -1.942 -3.746 1.00 95.62 98 PHE A C 1
ATOM 781 O O . PHE A 1 98 ? 6.821 -1.486 -4.543 1.00 95.62 98 PHE A O 1
ATOM 788 N N . PRO A 1 99 ? 6.315 -2.993 -2.965 1.00 95.56 99 PRO A N 1
ATOM 789 C CA . PRO A 1 99 ? 7.607 -3.668 -3.054 1.00 95.56 99 PRO A CA 1
ATOM 790 C C . PRO A 1 99 ? 7.788 -4.349 -4.417 1.00 95.56 99 PRO A C 1
ATOM 792 O O . PRO A 1 99 ? 6.831 -4.809 -5.032 1.00 95.56 99 PRO A O 1
ATOM 795 N N . ASN A 1 100 ? 9.035 -4.443 -4.884 1.00 93.44 100 ASN A N 1
ATOM 796 C CA . ASN A 1 100 ? 9.398 -5.072 -6.167 1.00 93.44 100 ASN A CA 1
ATOM 797 C C . ASN A 1 100 ? 10.345 -6.281 -6.002 1.00 93.44 100 ASN A C 1
ATOM 799 O O . ASN A 1 100 ? 11.021 -6.677 -6.950 1.00 93.44 100 ASN A O 1
ATOM 803 N N . GLY A 1 101 ? 10.485 -6.794 -4.775 1.00 87.88 101 GLY A N 1
ATOM 804 C CA . GLY A 1 101 ? 11.453 -7.838 -4.415 1.00 87.88 101 GLY A CA 1
ATOM 805 C C . GLY A 1 101 ? 12.891 -7.350 -4.173 1.00 87.88 101 GLY A C 1
ATOM 806 O O . GLY A 1 101 ? 13.729 -8.140 -3.749 1.00 87.88 101 GLY A O 1
ATOM 807 N N . LYS A 1 102 ? 13.201 -6.066 -4.408 1.00 91.12 102 LYS A N 1
ATOM 808 C CA . LYS A 1 102 ? 14.531 -5.470 -4.163 1.00 91.12 102 LYS A CA 1
ATOM 809 C C . LYS A 1 102 ? 14.499 -4.348 -3.129 1.00 91.12 102 LYS A C 1
ATOM 811 O O . LYS A 1 102 ? 15.388 -4.265 -2.291 1.00 91.12 102 LYS A O 1
ATOM 816 N N . ASN A 1 103 ? 13.522 -3.451 -3.226 1.00 92.62 103 ASN A N 1
ATOM 817 C CA . ASN A 1 103 ? 13.366 -2.292 -2.349 1.00 92.62 103 ASN A CA 1
ATOM 818 C C . ASN A 1 103 ? 11.907 -1.810 -2.310 1.00 92.62 103 ASN A C 1
ATOM 820 O O . ASN A 1 103 ? 11.087 -2.159 -3.165 1.00 92.62 103 ASN A O 1
ATOM 824 N N . TRP A 1 104 ? 11.587 -0.993 -1.313 1.00 94.94 104 TRP A N 1
ATOM 825 C CA . TRP A 1 104 ? 10.235 -0.529 -1.001 1.00 94.94 104 TRP A CA 1
ATOM 826 C C . TRP A 1 104 ? 10.292 0.730 -0.129 1.00 94.94 104 TRP A C 1
ATOM 828 O O . TRP A 1 104 ? 11.382 1.169 0.249 1.00 94.94 104 TRP A O 1
ATOM 838 N N . THR A 1 105 ? 9.124 1.299 0.152 1.00 95.44 105 THR A N 1
ATOM 839 C CA . THR A 1 105 ? 8.931 2.323 1.182 1.00 95.44 105 THR A CA 1
ATOM 840 C C . THR A 1 105 ? 8.068 1.701 2.273 1.00 95.44 105 THR A C 1
ATOM 842 O O . THR A 1 105 ? 6.973 1.240 1.966 1.00 95.44 105 THR A O 1
ATOM 845 N N . ASP A 1 106 ? 8.573 1.648 3.503 1.00 95.25 106 ASP A N 1
ATOM 846 C CA . ASP A 1 106 ? 7.754 1.336 4.677 1.00 95.25 106 ASP A CA 1
ATOM 847 C C . ASP A 1 106 ? 7.231 2.671 5.241 1.00 95.25 106 ASP A C 1
ATOM 849 O O . ASP A 1 106 ? 7.987 3.646 5.292 1.00 95.25 106 ASP A O 1
ATOM 853 N N . THR A 1 107 ? 5.954 2.729 5.607 1.00 95.00 107 THR A N 1
ATOM 854 C CA . THR A 1 107 ? 5.287 3.914 6.174 1.00 95.00 107 THR A CA 1
ATOM 855 C C . THR A 1 107 ? 4.284 3.490 7.244 1.00 95.00 107 THR A C 1
ATOM 857 O O . THR A 1 107 ? 3.893 2.319 7.272 1.00 95.00 107 THR A O 1
ATOM 860 N N . ALA A 1 108 ? 3.879 4.405 8.126 1.00 93.69 108 ALA A N 1
ATOM 861 C CA . ALA A 1 108 ? 2.772 4.139 9.039 1.00 93.69 108 ALA A CA 1
ATOM 862 C C . ALA A 1 108 ? 1.447 4.107 8.265 1.00 93.69 108 ALA A C 1
ATOM 864 O O . ALA A 1 108 ? 1.306 4.753 7.221 1.00 93.69 108 ALA A O 1
ATOM 865 N N . ALA A 1 109 ? 0.484 3.336 8.762 1.00 93.25 109 ALA A N 1
ATOM 866 C CA . ALA A 1 109 ? -0.834 3.241 8.153 1.00 93.25 109 ALA A CA 1
ATOM 867 C C . ALA A 1 109 ? -1.560 4.592 8.149 1.00 93.25 109 ALA A C 1
ATOM 869 O O . ALA A 1 109 ? -2.199 4.913 7.152 1.00 93.25 109 ALA A O 1
ATOM 870 N N . GLU A 1 110 ? -1.400 5.397 9.205 1.00 94.75 110 GLU A N 1
ATOM 871 C CA . GLU A 1 110 ? -1.961 6.753 9.275 1.00 94.75 110 GLU A CA 1
ATOM 872 C C . GLU A 1 110 ? -1.432 7.672 8.160 1.00 94.75 110 GLU A C 1
ATOM 874 O O . GLU A 1 110 ? -2.226 8.296 7.460 1.00 94.75 110 GLU A O 1
ATOM 879 N N . ASP A 1 111 ? -0.117 7.675 7.912 1.00 96.06 111 ASP A N 1
ATOM 880 C CA . ASP A 1 111 ? 0.497 8.499 6.862 1.00 96.06 111 ASP A CA 1
ATOM 881 C C . ASP A 1 111 ? -0.013 8.087 5.470 1.00 96.06 111 ASP A C 1
ATOM 883 O O . ASP A 1 111 ? -0.324 8.921 4.620 1.00 96.06 111 ASP A O 1
ATOM 887 N N . LEU A 1 112 ? -0.113 6.773 5.227 1.00 96.19 112 LEU A N 1
ATOM 888 C CA . LEU A 1 112 ? -0.616 6.262 3.954 1.00 96.19 112 LEU A CA 1
ATOM 889 C C . LEU A 1 112 ? -2.102 6.570 3.762 1.00 96.19 112 LEU A C 1
ATOM 891 O O . LEU A 1 112 ? -2.529 6.810 2.634 1.00 96.19 112 LEU A O 1
ATOM 895 N N . LEU A 1 113 ? -2.885 6.530 4.841 1.00 96.50 113 LEU A N 1
ATOM 896 C CA . LEU A 1 113 ? -4.305 6.851 4.809 1.00 96.50 113 LEU A CA 1
ATOM 897 C C . LEU A 1 113 ? -4.517 8.299 4.366 1.00 96.50 113 LEU A C 1
ATOM 899 O O . LEU A 1 113 ? -5.317 8.525 3.461 1.00 96.50 113 LEU A O 1
ATOM 903 N N . GLU A 1 114 ? -3.777 9.250 4.944 1.00 96.44 114 GLU A N 1
ATOM 904 C CA . GLU A 1 114 ? -3.837 10.662 4.542 1.00 96.44 114 GLU A CA 1
ATOM 905 C C . GLU A 1 114 ? -3.529 10.830 3.046 1.00 96.44 114 GLU A C 1
ATOM 907 O O . GLU A 1 114 ? -4.322 11.426 2.316 1.00 96.44 114 GLU A O 1
ATOM 912 N N . ASP A 1 115 ? -2.438 10.227 2.563 1.00 96.19 115 ASP A N 1
ATOM 913 C CA . ASP A 1 115 ? -2.037 10.313 1.153 1.00 96.19 115 ASP A CA 1
ATOM 914 C C . ASP A 1 115 ? -3.077 9.703 0.191 1.00 96.19 115 ASP A C 1
ATOM 916 O O . ASP A 1 115 ? -3.292 10.216 -0.909 1.00 96.19 115 ASP A O 1
ATOM 920 N N . VAL A 1 116 ? -3.714 8.589 0.568 1.00 94.94 116 VAL A N 1
ATOM 921 C CA . VAL A 1 116 ? -4.742 7.937 -0.264 1.00 94.94 116 VAL A CA 1
ATOM 922 C C . VAL A 1 116 ? -6.039 8.745 -0.267 1.00 94.94 116 VAL A C 1
ATOM 924 O O . VAL A 1 116 ? -6.642 8.904 -1.328 1.00 94.94 116 VAL A O 1
ATOM 927 N N . LEU A 1 117 ? -6.456 9.283 0.883 1.00 95.38 117 LEU A N 1
ATOM 928 C CA . LEU A 1 117 ? -7.637 10.144 0.980 1.00 95.38 117 LEU A CA 1
ATOM 929 C C . LEU A 1 117 ? -7.458 11.438 0.178 1.00 95.38 117 LEU A C 1
ATOM 931 O O . LEU A 1 117 ? -8.371 11.822 -0.547 1.00 95.38 117 LEU A O 1
ATOM 935 N N . GLU A 1 118 ? -6.275 12.061 0.225 1.00 95.38 118 GLU A N 1
ATOM 936 C CA . GLU A 1 118 ? -5.975 13.244 -0.591 1.00 95.38 118 GLU A CA 1
ATOM 937 C C . GLU A 1 118 ? -6.130 12.984 -2.095 1.00 95.38 118 GLU A C 1
ATOM 939 O O . GLU A 1 118 ? -6.566 13.871 -2.833 1.00 95.38 118 GLU A O 1
ATOM 944 N N . GLU A 1 119 ? -5.740 11.802 -2.579 1.00 95.06 119 GLU A N 1
ATOM 945 C CA . GLU A 1 119 ? -5.897 11.455 -3.994 1.00 95.06 119 GLU A CA 1
ATOM 946 C C . GLU A 1 119 ? -7.342 11.050 -4.329 1.00 95.06 119 GLU A C 1
ATOM 948 O O . GLU A 1 119 ? -7.823 11.419 -5.397 1.00 95.06 119 GLU A O 1
ATOM 953 N N . LEU A 1 120 ? -8.074 10.391 -3.422 1.00 91.56 120 LEU A N 1
ATOM 954 C CA . LEU A 1 120 ? -9.509 10.119 -3.597 1.00 91.56 120 LEU A CA 1
ATOM 955 C C . LEU A 1 120 ? -10.325 11.417 -3.719 1.00 91.56 120 LEU A C 1
ATOM 957 O O . LEU A 1 120 ? -11.104 11.556 -4.661 1.00 91.56 120 LEU A O 1
ATOM 961 N N . ASP A 1 121 ? -10.070 12.399 -2.851 1.00 91.81 121 ASP A N 1
ATOM 962 C CA . ASP A 1 121 ? -10.728 13.717 -2.869 1.00 91.81 121 ASP A CA 1
ATOM 963 C C . ASP A 1 121 ? -10.463 14.515 -4.161 1.00 91.81 121 ASP A C 1
ATOM 965 O O . ASP A 1 121 ? -11.178 15.468 -4.473 1.00 91.81 121 ASP A O 1
ATOM 969 N N . ARG A 1 122 ? -9.410 14.178 -4.918 1.00 88.69 122 ARG A N 1
ATOM 970 C CA . ARG A 1 122 ? -9.100 14.816 -6.212 1.00 88.69 122 ARG A CA 1
ATOM 971 C C . ARG A 1 122 ? -9.812 14.172 -7.392 1.00 88.69 122 ARG A C 1
ATOM 973 O O . ARG A 1 122 ? -9.886 14.799 -8.453 1.00 88.69 122 ARG A O 1
ATOM 980 N N . VAL A 1 123 ? -10.227 12.919 -7.240 1.00 79.12 123 VAL A N 1
ATOM 981 C CA . VAL A 1 123 ? -10.900 12.139 -8.283 1.00 79.12 123 VAL A CA 1
ATOM 982 C C . VAL A 1 123 ? -12.423 12.330 -8.213 1.00 79.12 123 VAL A C 1
ATOM 984 O O . VAL A 1 123 ? -13.073 12.260 -9.259 1.00 79.12 123 VAL A O 1
ATOM 987 N N . GLU A 1 124 ? -12.975 12.617 -7.026 1.00 63.03 124 GLU A N 1
ATOM 988 C CA . GLU A 1 124 ? -14.397 12.953 -6.785 1.00 63.03 124 GLU A CA 1
ATOM 989 C C . GLU A 1 124 ? -14.809 14.371 -7.237 1.00 63.03 124 GLU A C 1
ATOM 991 O O . GLU A 1 124 ? -15.945 14.503 -7.763 1.00 63.03 124 GLU A O 1
#